Protein AF-A0A921BNW4-F1 (afdb_monomer)

Solvent-accessible surface area (backbone atoms only — not comparable to full-atom values): 5849 Å² total; per-residue (Å²): 137,82,79,86,72,84,78,76,84,71,91,63,95,74,80,75,81,43,68,38,70,47,74,44,71,61,59,89,89,53,46,77,80,59,86,60,76,42,74,68,82,76,48,86,92,41,77,75,62,54,61,25,39,43,72,45,96,87,61,62,35,36,41,26,43,46,70,37,85,32,41,14,75,85,30,87,52,97,82,37,72,31,84,92,52,42,60,83,118

Secondary structure (DSSP, 8-state):
-PPPP-------------EEEEEEEPPTT-GGG--S-B-PPPPTTSTT---EEEE-TTS-EEEEEEEEE-BSTT--STT-B-TTTSS--

Structure (mmCIF, N/CA/C/O backbone):
data_AF-A0A921BNW4-F1
#
_entry.id   AF-A0A921BNW4-F1
#
loop_
_atom_site.group_PDB
_atom_site.id
_atom_site.type_symbol
_atom_site.label_atom_id
_atom_site.label_alt_id
_atom_site.label_comp_id
_atom_site.label_asym_id
_atom_site.label_entity_id
_atom_site.label_seq_id
_atom_site.pdbx_PDB_ins_code
_atom_site.Cartn_x
_atom_site.Cartn_y
_atom_site.Cartn_z
_atom_site.occupancy
_atom_site.B_iso_or_equiv
_atom_site.auth_seq_id
_atom_site.auth_comp_id
_atom_site.auth_asym_id
_atom_site.auth_atom_id
_atom_site.pdbx_PDB_model_num
ATOM 1 N N . MET A 1 1 ? 38.530 19.404 -15.201 1.00 41.41 1 MET A N 1
ATOM 2 C CA . MET A 1 1 ? 37.622 18.400 -14.603 1.00 41.41 1 MET A CA 1
ATOM 3 C C . MET A 1 1 ? 36.737 17.863 -15.727 1.00 41.41 1 MET A C 1
ATOM 5 O O . MET A 1 1 ? 35.993 18.640 -16.307 1.00 41.41 1 MET A O 1
ATOM 9 N N . ARG A 1 2 ? 36.938 16.617 -16.179 1.00 32.25 2 ARG A N 1
ATOM 10 C CA . ARG A 1 2 ? 36.237 16.068 -17.360 1.00 32.25 2 ARG A CA 1
ATOM 11 C C . ARG A 1 2 ? 34.822 15.617 -16.961 1.00 32.25 2 ARG A C 1
ATOM 13 O O . ARG A 1 2 ? 34.704 14.965 -15.926 1.00 32.25 2 ARG A O 1
ATOM 20 N N . PRO A 1 3 ? 33.770 15.924 -17.741 1.00 42.59 3 PRO A N 1
ATOM 21 C CA . PRO A 1 3 ? 32.424 15.447 -17.444 1.0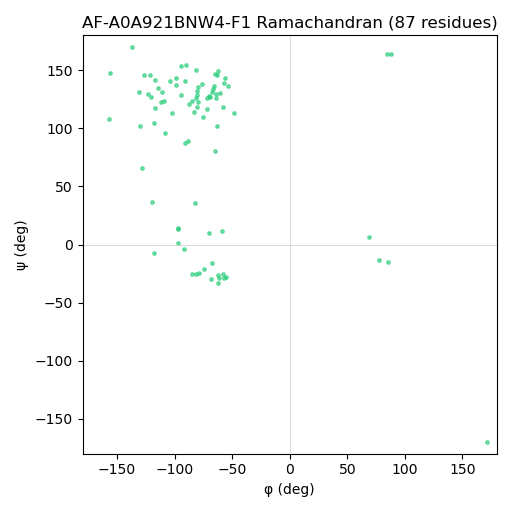0 42.59 3 PRO A CA 1
ATOM 22 C C . PRO A 1 3 ? 32.364 13.920 -17.576 1.00 42.59 3 PRO A C 1
ATOM 24 O O . PRO A 1 3 ? 32.925 13.338 -18.508 1.00 42.59 3 PRO A O 1
ATOM 27 N N . CYS A 1 4 ? 31.703 13.277 -16.613 1.00 39.16 4 CYS A N 1
ATOM 28 C CA . CYS A 1 4 ? 31.516 11.832 -16.561 1.00 39.16 4 CYS A CA 1
ATOM 29 C C . CYS A 1 4 ? 30.794 11.347 -17.832 1.00 39.16 4 CYS A C 1
ATOM 31 O O . CYS A 1 4 ? 29.681 11.772 -18.149 1.00 39.16 4 CYS A O 1
ATOM 33 N N . ARG A 1 5 ? 31.473 10.487 -18.594 1.00 39.28 5 ARG A N 1
ATOM 34 C CA . ARG A 1 5 ? 31.017 9.909 -19.863 1.00 39.28 5 ARG A CA 1
ATOM 35 C C . ARG A 1 5 ? 29.858 8.947 -19.577 1.00 39.28 5 ARG A C 1
ATOM 37 O O . ARG A 1 5 ? 30.023 8.043 -18.764 1.00 39.28 5 ARG A O 1
ATOM 44 N N . ARG A 1 6 ? 28.709 9.115 -20.252 1.00 48.69 6 ARG A N 1
ATOM 45 C CA . ARG A 1 6 ? 27.593 8.143 -20.229 1.00 48.69 6 ARG A CA 1
ATOM 46 C C . ARG A 1 6 ? 28.144 6.739 -20.487 1.00 48.69 6 ARG A C 1
ATOM 48 O O . ARG A 1 6 ? 28.625 6.463 -21.585 1.00 48.69 6 ARG A O 1
ATOM 55 N N . VAL A 1 7 ? 28.075 5.881 -19.473 1.00 48.19 7 VAL A N 1
ATOM 56 C CA . VAL A 1 7 ? 28.359 4.450 -19.599 1.00 48.19 7 VAL A CA 1
ATOM 57 C C . VAL A 1 7 ? 27.308 3.848 -20.533 1.00 48.19 7 VAL A C 1
ATOM 59 O O . VAL A 1 7 ? 26.119 4.146 -20.422 1.00 48.19 7 VAL A O 1
ATOM 62 N N . GLY A 1 8 ? 27.789 3.102 -21.528 1.00 39.41 8 GLY A N 1
ATOM 63 C CA . GLY A 1 8 ? 27.036 2.653 -22.693 1.00 39.41 8 GLY A CA 1
ATOM 64 C C . GLY A 1 8 ? 25.766 1.870 -22.367 1.00 39.41 8 GLY A C 1
ATOM 65 O O . GLY A 1 8 ? 25.729 1.056 -21.447 1.00 39.41 8 GL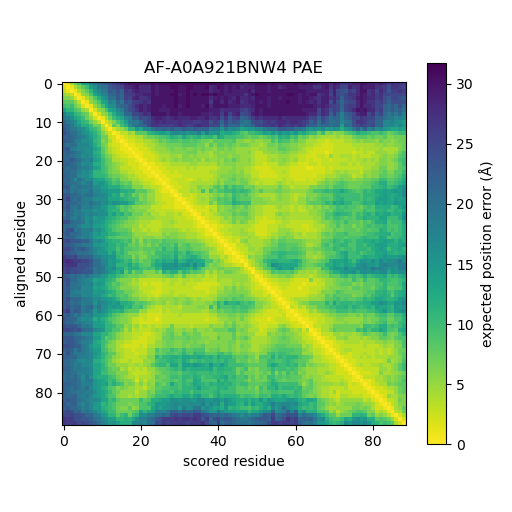Y A O 1
ATOM 66 N N . ARG A 1 9 ? 24.736 2.088 -23.190 1.00 45.47 9 ARG A N 1
ATOM 67 C CA . ARG A 1 9 ? 23.596 1.179 -23.312 1.00 45.47 9 ARG A CA 1
ATOM 68 C C . ARG A 1 9 ? 24.115 -0.156 -23.846 1.00 45.47 9 ARG A C 1
ATOM 70 O O . ARG A 1 9 ? 24.381 -0.273 -25.037 1.00 45.47 9 ARG A O 1
ATOM 77 N N . ARG A 1 10 ? 24.279 -1.153 -22.978 1.00 50.50 10 ARG A N 1
ATOM 78 C CA . ARG A 1 10 ? 24.086 -2.536 -23.422 1.00 50.50 10 ARG A CA 1
ATOM 79 C C . ARG A 1 10 ? 22.586 -2.686 -23.667 1.00 50.50 10 ARG A C 1
ATOM 81 O O . ARG A 1 10 ? 21.806 -2.310 -22.796 1.00 50.50 10 ARG A O 1
ATOM 88 N N . GLU A 1 11 ? 22.201 -3.167 -24.844 1.00 58.62 11 GLU A N 1
ATOM 89 C CA . GLU A 1 11 ? 20.838 -3.626 -25.138 1.00 58.62 11 GLU A CA 1
ATOM 90 C C . GLU A 1 11 ? 20.573 -4.853 -24.251 1.00 58.62 11 GLU A C 1
ATOM 92 O O . GLU A 1 11 ? 20.795 -5.996 -24.634 1.00 58.62 11 GLU A O 1
ATOM 97 N N . THR A 1 12 ? 20.241 -4.617 -22.987 1.00 53.78 12 THR A N 1
ATOM 98 C CA . THR A 1 12 ? 19.715 -5.649 -22.101 1.00 53.78 12 THR A CA 1
ATOM 99 C C . THR A 1 12 ? 18.292 -5.955 -22.550 1.00 53.78 12 THR A C 1
ATOM 101 O O . THR A 1 12 ? 17.467 -5.044 -22.556 1.00 53.78 12 THR A O 1
ATOM 104 N N . GLU A 1 13 ? 17.975 -7.225 -22.816 1.00 71.31 13 GLU A N 1
ATOM 105 C CA . GLU A 1 13 ? 16.609 -7.773 -22.999 1.00 71.31 13 GLU A CA 1
ATOM 106 C C . GLU A 1 13 ? 15.684 -7.567 -21.772 1.00 71.31 13 GLU A C 1
ATOM 108 O O . GLU A 1 13 ? 14.610 -8.151 -21.650 1.00 71.31 13 GLU A O 1
ATOM 113 N N . THR A 1 14 ? 16.088 -6.739 -20.811 1.00 69.69 14 THR A N 1
ATOM 114 C CA . THR A 1 14 ? 15.346 -6.443 -19.595 1.00 69.69 14 THR A CA 1
ATOM 115 C C . THR A 1 14 ? 14.307 -5.363 -19.872 1.00 69.69 14 THR A C 1
ATOM 117 O O . THR A 1 14 ? 14.641 -4.203 -20.121 1.00 69.69 14 THR A O 1
ATOM 120 N N . ARG A 1 15 ? 13.026 -5.731 -19.777 1.00 74.62 15 ARG A N 1
ATOM 121 C CA . ARG A 1 15 ? 11.905 -4.791 -19.874 1.00 74.62 15 ARG A CA 1
ATOM 122 C C . ARG A 1 15 ? 11.482 -4.330 -18.479 1.00 74.62 15 ARG A C 1
ATOM 124 O O . ARG A 1 15 ? 11.232 -5.142 -17.594 1.00 74.62 15 ARG A O 1
ATOM 131 N N . ILE A 1 16 ? 11.384 -3.016 -18.291 1.00 81.12 16 ILE A N 1
ATOM 132 C CA . ILE A 1 16 ? 10.823 -2.416 -17.075 1.00 81.12 16 ILE A CA 1
ATOM 133 C C . ILE A 1 16 ? 9.305 -2.350 -17.242 1.00 81.12 16 ILE A C 1
ATOM 135 O O . ILE A 1 16 ? 8.823 -1.738 -18.196 1.00 81.12 16 ILE A O 1
ATOM 139 N N . VAL A 1 17 ? 8.562 -2.952 -16.313 1.00 82.88 17 VAL A N 1
ATOM 140 C CA . VAL A 1 17 ? 7.096 -2.874 -16.264 1.00 82.88 17 VAL A CA 1
ATOM 141 C C . VAL A 1 17 ? 6.700 -1.868 -15.179 1.00 82.88 17 VAL A C 1
ATOM 143 O O . VAL A 1 17 ? 6.983 -2.113 -14.006 1.00 82.88 17 VAL A O 1
ATOM 146 N N . PRO A 1 18 ? 6.107 -0.717 -15.536 1.00 84.00 18 PRO A N 1
ATOM 147 C CA . PRO A 1 18 ? 5.758 0.300 -14.555 1.00 84.00 18 PRO A CA 1
ATOM 148 C C . PRO A 1 18 ? 4.448 -0.040 -13.825 1.00 84.00 18 PRO A C 1
ATOM 150 O O . PRO A 1 18 ? 3.426 -0.336 -14.444 1.00 84.00 18 PRO A O 1
ATOM 153 N N . PHE A 1 19 ? 4.473 0.069 -12.498 1.00 85.88 19 PHE A N 1
ATOM 154 C CA . PHE A 1 19 ? 3.307 -0.037 -11.620 1.00 85.88 19 PHE A CA 1
ATOM 155 C C . PHE A 1 19 ? 3.153 1.248 -10.802 1.00 85.88 19 PHE A C 1
ATOM 157 O O . PHE A 1 19 ? 4.143 1.862 -10.403 1.00 85.88 19 PHE A O 1
ATOM 164 N N . ARG A 1 20 ? 1.908 1.638 -10.527 1.00 86.00 20 ARG A N 1
ATOM 165 C CA . ARG A 1 20 ? 1.532 2.708 -9.602 1.00 86.00 20 ARG A CA 1
ATOM 166 C C . ARG A 1 20 ? 0.854 2.099 -8.381 1.00 86.00 20 ARG A C 1
ATOM 168 O O . ARG A 1 20 ? -0.079 1.320 -8.527 1.00 86.00 20 ARG A O 1
ATOM 175 N N . GLY A 1 21 ? 1.282 2.500 -7.189 1.00 87.38 21 GLY A N 1
ATOM 176 C CA . GLY A 1 21 ? 0.564 2.194 -5.954 1.00 87.38 21 GLY A CA 1
ATOM 177 C C . GLY A 1 21 ? -0.594 3.164 -5.737 1.00 87.38 21 GLY A C 1
ATOM 178 O O . GLY A 1 21 ? -0.384 4.377 -5.753 1.00 87.38 21 GLY A O 1
ATOM 179 N N . GLU A 1 22 ? -1.805 2.651 -5.535 1.00 87.56 22 GLU A N 1
ATOM 180 C CA . GLU A 1 22 ? -2.942 3.451 -5.062 1.00 87.56 22 GLU A CA 1
ATOM 181 C C . GLU A 1 22 ? -3.133 3.267 -3.551 1.00 87.56 22 GLU A C 1
ATOM 183 O O . GLU A 1 22 ? -3.034 2.151 -3.037 1.00 87.56 22 GLU A O 1
ATOM 188 N N . TYR A 1 23 ? -3.401 4.373 -2.855 1.00 89.31 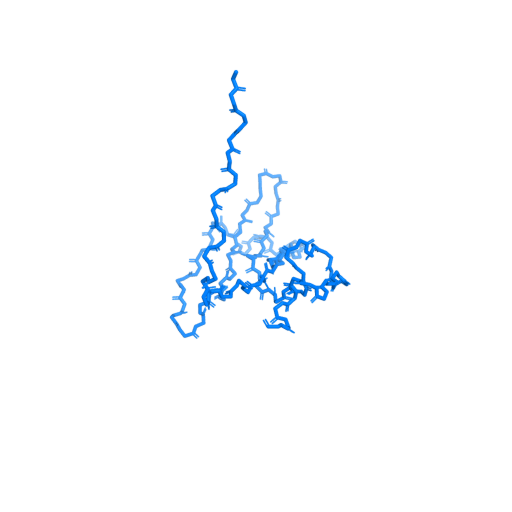23 TYR A N 1
ATOM 189 C CA . TYR A 1 23 ? -3.653 4.418 -1.416 1.00 89.31 23 TYR A CA 1
ATOM 190 C C . TYR A 1 23 ? -5.070 4.916 -1.160 1.00 89.31 23 TYR A C 1
ATOM 192 O O . TYR A 1 23 ? -5.546 5.837 -1.829 1.00 89.31 23 TYR A O 1
ATOM 200 N N . TYR A 1 24 ? -5.722 4.326 -0.167 1.00 88.31 24 TYR A N 1
ATOM 201 C CA . TYR A 1 24 ? -7.073 4.676 0.246 1.00 88.31 24 TYR A CA 1
ATOM 202 C C . TYR A 1 24 ? -7.098 4.965 1.739 1.00 88.31 24 TYR A C 1
ATOM 204 O O . TYR A 1 24 ? -6.394 4.321 2.513 1.00 88.31 24 TYR A O 1
ATOM 212 N N . LYS A 1 25 ? -7.938 5.909 2.155 1.00 90.69 25 LYS A N 1
ATOM 213 C CA . LYS A 1 25 ? -8.244 6.122 3.570 1.00 90.69 25 LYS A CA 1
ATOM 214 C C . LYS A 1 25 ? -9.449 5.280 3.955 1.00 90.69 25 LYS A C 1
ATOM 216 O O . LYS A 1 25 ? -10.390 5.151 3.171 1.00 90.69 25 LYS A O 1
A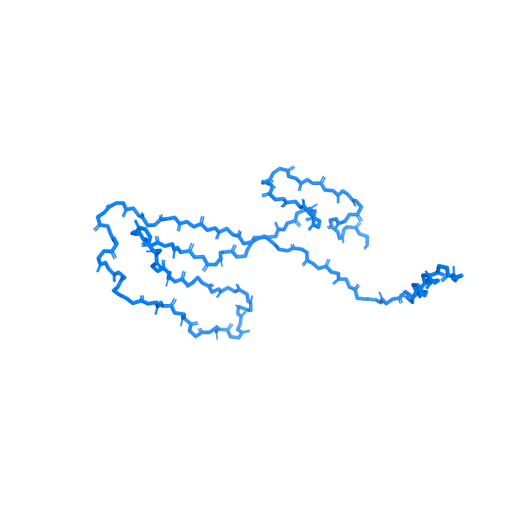TOM 221 N N . LEU A 1 26 ? -9.409 4.710 5.153 1.00 88.75 26 LEU A N 1
ATOM 222 C CA . LEU A 1 26 ? -10.582 4.082 5.747 1.00 88.75 26 LEU A CA 1
ATOM 223 C C . LEU A 1 26 ? -11.686 5.121 5.954 1.00 88.75 26 LEU A C 1
ATOM 225 O O . LEU A 1 26 ? -11.414 6.303 6.165 1.00 88.75 26 LEU A O 1
ATOM 229 N N . VAL A 1 27 ? -12.935 4.663 5.874 1.00 89.50 27 VAL A N 1
ATOM 230 C CA . VAL A 1 27 ? -14.093 5.520 6.132 1.00 89.50 27 VAL A CA 1
ATOM 231 C C . VAL A 1 27 ? -14.094 5.968 7.594 1.00 89.50 27 VAL A C 1
ATOM 233 O O . VAL A 1 27 ? -13.674 5.221 8.487 1.00 89.50 27 VAL A O 1
ATOM 236 N N . GLU A 1 28 ? -14.582 7.182 7.836 1.00 84.56 28 GLU A N 1
ATOM 237 C CA . GLU A 1 28 ? -14.686 7.744 9.182 1.00 84.56 28 GLU A CA 1
ATOM 238 C C . GLU A 1 28 ? -15.460 6.788 10.107 1.00 84.56 28 GLU A C 1
ATOM 240 O O . GLU A 1 28 ? -16.452 6.171 9.717 1.00 84.56 28 GLU A O 1
ATOM 245 N N . GLY A 1 29 ? -14.959 6.597 11.329 1.00 83.62 29 GLY A N 1
ATOM 246 C CA . GLY A 1 29 ? -15.528 5.657 12.303 1.00 83.62 29 GLY A CA 1
ATOM 247 C C . GLY A 1 29 ? -15.059 4.200 12.173 1.00 83.62 29 GLY A C 1
ATOM 248 O O . GLY A 1 29 ? -15.197 3.441 13.128 1.00 83.62 29 GLY A O 1
ATOM 249 N N . SER A 1 30 ? -14.432 3.802 11.058 1.00 84.25 30 SER A N 1
ATOM 250 C CA . SER A 1 30 ? -13.882 2.438 10.883 1.00 84.25 30 SER A CA 1
ATOM 251 C C . SER A 1 30 ? -12.416 2.300 11.305 1.00 84.25 30 SER A C 1
ATOM 253 O O . SER A 1 30 ? -11.858 1.206 11.314 1.00 84.25 30 SER A O 1
ATOM 255 N N . GLU A 1 31 ? -11.779 3.403 11.689 1.00 83.00 31 GLU A N 1
ATOM 256 C CA . GLU A 1 31 ? -10.367 3.466 12.082 1.00 83.00 31 GLU A CA 1
ATOM 257 C C . GLU A 1 31 ? -10.063 2.602 13.316 1.00 83.00 31 GLU A C 1
ATOM 259 O O . GLU A 1 31 ? -8.965 2.067 13.448 1.00 83.00 31 GLU A O 1
ATOM 264 N N . GLY A 1 32 ? -11.053 2.405 14.196 1.00 82.81 32 GLY A N 1
ATOM 265 C CA . GLY A 1 32 ? -10.934 1.559 15.387 1.00 82.81 32 GLY A CA 1
ATOM 266 C C . GLY A 1 32 ? -10.780 0.062 15.092 1.00 82.81 32 GLY A C 1
ATOM 267 O O . GLY A 1 32 ? -10.338 -0.680 15.971 1.00 82.81 32 GLY A O 1
ATOM 268 N N . LEU A 1 33 ? -11.093 -0.384 13.868 1.00 85.94 33 LEU A N 1
ATOM 269 C CA . LEU A 1 33 ? -10.887 -1.771 13.437 1.00 85.94 33 LEU A CA 1
ATOM 270 C C . LEU A 1 33 ? -9.396 -2.112 13.315 1.00 85.94 33 LEU A C 1
ATOM 272 O O . LEU A 1 33 ? -8.997 -3.253 13.539 1.00 85.94 33 LEU A O 1
ATOM 276 N N . VAL A 1 34 ? -8.559 -1.118 13.005 1.00 86.19 34 VAL A N 1
ATOM 277 C CA . VAL A 1 34 ? -7.114 -1.283 12.837 1.00 86.19 34 VAL A CA 1
ATOM 278 C C . VAL A 1 34 ? -6.394 -0.638 14.015 1.00 86.19 34 VAL A C 1
ATOM 280 O O . VAL A 1 34 ? -6.128 0.561 14.057 1.00 86.19 34 VAL A O 1
ATOM 283 N N . ARG A 1 35 ? -6.050 -1.455 15.011 1.00 84.81 35 ARG A N 1
ATOM 284 C CA . ARG A 1 35 ? -5.401 -0.967 16.242 1.00 84.81 35 ARG A CA 1
ATOM 285 C C . ARG A 1 35 ? -3.878 -0.841 16.106 1.00 84.81 35 ARG A C 1
ATOM 287 O O . ARG A 1 35 ? -3.269 -0.002 16.776 1.00 84.81 35 ARG A O 1
ATOM 294 N N . HIS A 1 36 ? -3.284 -1.619 15.201 1.00 85.56 36 HIS A N 1
ATOM 295 C CA . HIS A 1 36 ? -1.841 -1.733 14.963 1.00 85.56 36 HIS A CA 1
ATOM 296 C C . HIS A 1 3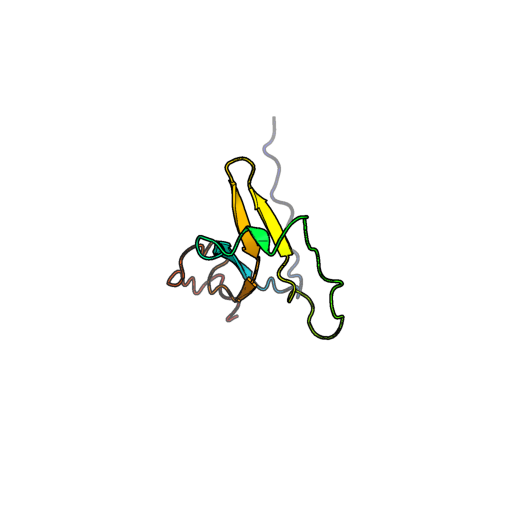6 ? -1.536 -1.754 13.459 1.00 85.56 36 HIS A C 1
ATOM 298 O O . HIS A 1 36 ? -2.455 -1.867 12.654 1.00 85.56 36 HIS A O 1
ATOM 304 N N . LEU A 1 37 ? -0.258 -1.648 13.080 1.00 87.31 37 LEU A N 1
ATOM 305 C CA . LEU A 1 37 ? 0.148 -1.802 11.683 1.00 87.31 37 LEU A CA 1
ATOM 306 C C . LEU A 1 37 ? -0.073 -3.254 11.243 1.00 87.31 37 LEU A C 1
ATOM 308 O O . LEU A 1 37 ? 0.350 -4.178 11.939 1.00 87.31 37 LEU A O 1
ATOM 312 N N . ILE A 1 38 ? -0.718 -3.445 10.093 1.00 88.06 38 ILE A N 1
ATOM 313 C CA . ILE A 1 38 ? -1.021 -4.772 9.546 1.00 88.06 38 ILE A CA 1
ATOM 314 C C . ILE A 1 38 ? -0.280 -4.922 8.224 1.00 88.06 38 ILE A C 1
ATOM 316 O O . ILE A 1 38 ? -0.570 -4.202 7.270 1.00 88.06 38 ILE A O 1
ATOM 320 N N . TYR A 1 39 ? 0.639 -5.883 8.169 1.00 85.44 39 TYR A N 1
ATOM 321 C CA . TYR A 1 39 ? 1.332 -6.295 6.952 1.00 85.44 39 TYR A CA 1
ATOM 322 C C . TYR A 1 39 ? 0.985 -7.759 6.685 1.00 85.44 39 TYR A C 1
ATOM 324 O O . TYR A 1 39 ? 1.467 -8.628 7.416 1.00 85.44 39 TYR A O 1
ATOM 332 N N . PRO A 1 40 ? 0.113 -8.054 5.707 1.00 82.44 40 PRO A N 1
ATOM 333 C CA . PRO A 1 40 ? -0.198 -9.436 5.382 1.00 82.44 40 PRO A CA 1
ATOM 334 C C . PRO A 1 40 ? 1.057 -10.151 4.874 1.00 82.44 40 PRO A C 1
ATOM 336 O O . PRO A 1 40 ? 1.902 -9.557 4.200 1.00 82.44 40 PRO A O 1
ATOM 339 N N . VAL A 1 41 ? 1.169 -11.438 5.198 1.00 84.25 41 VAL A N 1
ATOM 340 C CA . VAL A 1 41 ? 2.211 -12.296 4.627 1.00 84.25 41 VAL A CA 1
ATOM 341 C C . VAL A 1 41 ? 1.955 -12.397 3.118 1.00 84.25 41 VAL A C 1
ATOM 343 O O . VAL A 1 41 ? 0.829 -12.717 2.734 1.00 84.25 41 VAL A O 1
ATOM 346 N N . PRO A 1 42 ? 2.947 -12.098 2.262 1.00 78.19 42 PRO A N 1
ATOM 347 C CA . PRO A 1 42 ? 2.749 -12.101 0.819 1.00 78.19 42 PRO A CA 1
ATOM 348 C C . PRO A 1 42 ? 2.479 -13.518 0.307 1.00 78.19 42 PRO A C 1
ATOM 350 O O . PRO A 1 42 ? 3.200 -14.455 0.652 1.00 78.19 42 PRO A O 1
ATOM 353 N N . ASP A 1 43 ? 1.465 -13.658 -0.547 1.00 80.00 43 ASP A N 1
ATOM 354 C CA . ASP A 1 43 ? 1.194 -14.898 -1.272 1.00 80.00 43 ASP A CA 1
ATOM 355 C C . ASP A 1 43 ? 2.151 -15.009 -2.479 1.00 80.00 43 ASP A C 1
ATOM 357 O O . ASP A 1 43 ? 2.151 -14.120 -3.339 1.00 80.00 43 ASP A O 1
ATOM 361 N N . PRO A 1 44 ? 2.962 -16.080 -2.590 1.00 80.50 44 PRO A N 1
ATOM 362 C CA . PRO A 1 44 ? 3.852 -16.295 -3.732 1.00 80.50 44 PRO A CA 1
ATOM 363 C C . PRO A 1 44 ? 3.139 -16.357 -5.090 1.00 80.50 44 PRO A C 1
ATOM 365 O O . PRO A 1 44 ? 3.764 -16.076 -6.112 1.00 80.50 44 PRO A O 1
ATOM 368 N N . GLN A 1 45 ? 1.856 -16.731 -5.120 1.00 82.56 45 GLN A N 1
ATOM 369 C CA . GLN A 1 45 ? 1.046 -16.791 -6.339 1.00 82.56 45 GLN A CA 1
ATOM 370 C C . GLN A 1 45 ? 0.643 -15.398 -6.841 1.00 82.56 45 GLN A C 1
ATOM 372 O O . GLN A 1 45 ? 0.359 -15.232 -8.028 1.00 82.56 45 GLN A O 1
ATOM 377 N N . PHE A 1 46 ? 0.660 -14.394 -5.959 1.00 74.31 46 PHE A N 1
ATOM 378 C CA . PHE A 1 46 ? 0.281 -13.014 -6.254 1.00 74.31 46 PHE A CA 1
ATOM 379 C C . PHE A 1 46 ? 1.384 -12.042 -5.814 1.00 74.31 46 PHE A C 1
ATOM 381 O O . PHE A 1 46 ? 1.178 -11.215 -4.918 1.00 74.31 46 PHE A O 1
ATOM 388 N N . PRO A 1 47 ? 2.573 -12.102 -6.446 1.00 61.75 47 PRO A N 1
ATOM 389 C CA . PRO A 1 47 ? 3.631 -11.148 -6.162 1.00 61.75 47 PRO A CA 1
ATOM 390 C C . PRO A 1 47 ? 3.092 -9.735 -6.418 1.00 61.75 47 PRO A C 1
ATOM 392 O O . PRO A 1 47 ? 2.353 -9.506 -7.374 1.00 61.75 47 PRO A O 1
ATOM 395 N N . PHE A 1 48 ? 3.439 -8.797 -5.536 1.00 62.81 48 PHE A N 1
ATOM 396 C CA . PHE A 1 48 ? 2.979 -7.398 -5.519 1.00 62.81 48 PHE A CA 1
ATOM 397 C C . PHE A 1 48 ? 1.562 -7.157 -4.969 1.00 62.81 48 PHE A C 1
ATOM 399 O O . PHE A 1 48 ? 1.256 -6.014 -4.634 1.00 62.81 48 PHE A O 1
ATOM 406 N N . LEU A 1 49 ? 0.724 -8.187 -4.798 1.00 64.38 49 LEU A N 1
ATOM 407 C CA . LEU A 1 49 ? -0.637 -8.038 -4.275 1.00 64.38 49 LEU A CA 1
ATOM 408 C C . LEU A 1 49 ? -0.636 -8.129 -2.740 1.00 64.38 49 LEU A C 1
ATOM 410 O O . LEU A 1 49 ? -0.762 -9.196 -2.148 1.00 64.38 49 LEU A O 1
ATOM 414 N N . GLY A 1 50 ? -0.461 -6.987 -2.080 1.00 68.25 50 GLY A N 1
ATOM 415 C CA . GLY A 1 50 ? -0.470 -6.917 -0.623 1.00 68.25 50 GLY A CA 1
ATOM 416 C C . GLY A 1 50 ? -0.820 -5.519 -0.149 1.00 68.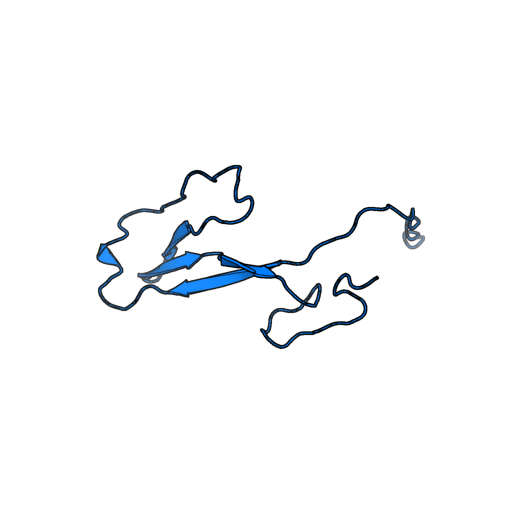25 50 GLY A C 1
ATOM 417 O O . GLY A 1 50 ? -0.015 -4.601 -0.264 1.00 68.25 50 GLY A O 1
ATOM 418 N N . VAL A 1 51 ? -2.025 -5.365 0.392 1.00 81.38 51 VAL A N 1
ATOM 419 C CA . VAL A 1 51 ? -2.459 -4.119 1.025 1.00 81.38 51 VAL A CA 1
ATOM 420 C C . VAL A 1 51 ? -2.037 -4.168 2.487 1.00 81.38 51 VAL A C 1
ATOM 422 O O . VAL A 1 51 ? -2.443 -5.066 3.222 1.00 81.38 51 VAL A O 1
ATOM 425 N N . HIS A 1 52 ? -1.231 -3.205 2.916 1.00 86.88 52 HIS A N 1
ATOM 426 C CA . HIS A 1 52 ? -0.949 -2.977 4.324 1.00 86.88 52 HIS A CA 1
ATOM 427 C C . HIS A 1 52 ? -1.886 -1.910 4.886 1.00 86.88 52 HIS A C 1
ATOM 429 O O . HIS A 1 52 ? -2.338 -1.014 4.169 1.00 86.88 52 HIS A O 1
ATOM 435 N N . PHE A 1 53 ? -2.131 -1.984 6.191 1.00 88.69 53 PHE A N 1
ATOM 436 C CA . PHE A 1 53 ? -2.843 -0.944 6.922 1.00 88.69 53 PHE A CA 1
ATOM 437 C C . PHE A 1 53 ? -1.876 -0.194 7.828 1.00 88.69 53 PHE A C 1
ATOM 439 O O . PHE A 1 53 ? -1.222 -0.793 8.687 1.00 88.69 53 PHE A O 1
ATOM 446 N N . THR A 1 54 ? -1.812 1.122 7.648 1.00 88.62 54 THR A N 1
ATOM 447 C CA . THR A 1 54 ? -0.899 2.003 8.378 1.00 88.62 54 THR A CA 1
ATOM 448 C C . THR A 1 54 ? -1.683 3.089 9.091 1.00 88.62 54 THR A C 1
ATOM 450 O O . THR A 1 54 ? -2.494 3.786 8.484 1.00 88.62 54 THR A O 1
ATOM 453 N N . ARG A 1 55 ? -1.412 3.266 10.387 1.00 88.38 55 ARG A N 1
ATOM 454 C CA . ARG A 1 55 ? -1.950 4.387 11.162 1.00 88.38 55 ARG A CA 1
ATOM 455 C C . ARG A 1 55 ? -1.113 5.633 10.903 1.00 88.38 55 ARG A C 1
ATOM 457 O O . ARG A 1 55 ? 0.109 5.597 11.035 1.00 88.38 55 ARG A O 1
ATOM 464 N N . LEU A 1 56 ? -1.775 6.725 10.550 1.00 86.81 56 LEU A N 1
ATOM 465 C CA . LEU A 1 56 ? -1.117 8.001 10.306 1.00 86.81 56 LEU A CA 1
ATOM 466 C C . LEU A 1 56 ? -0.836 8.732 11.623 1.00 86.81 56 LEU A C 1
ATOM 468 O O . LEU A 1 56 ? -1.598 8.634 12.586 1.00 86.81 56 LEU A O 1
ATOM 472 N N . ILE A 1 57 ? 0.233 9.533 11.642 1.00 84.50 57 ILE A N 1
ATOM 473 C CA . ILE A 1 57 ? 0.633 10.330 12.816 1.00 84.50 57 ILE A CA 1
ATOM 474 C C . ILE A 1 57 ? -0.418 11.374 13.226 1.00 84.50 57 ILE A C 1
ATOM 476 O O . ILE A 1 57 ? -0.489 11.750 14.391 1.00 84.50 57 ILE A O 1
ATOM 480 N N . HIS A 1 58 ? -1.243 11.827 12.279 1.00 83.75 58 HIS A N 1
ATOM 481 C CA . HIS A 1 58 ? -2.292 12.827 12.495 1.00 83.75 58 HIS A CA 1
ATOM 482 C C . HIS A 1 58 ? -3.683 12.207 12.712 1.00 83.75 58 HIS A C 1
ATOM 484 O O . HIS A 1 58 ? -4.679 12.921 12.669 1.00 83.75 58 HIS A O 1
ATOM 490 N N . GLY A 1 59 ? -3.760 10.893 12.947 1.00 81.88 59 GLY A N 1
ATOM 491 C CA . GLY A 1 59 ? -5.024 10.158 12.987 1.00 81.88 59 GLY A CA 1
ATOM 492 C C . GLY A 1 59 ? -5.451 9.647 11.610 1.00 81.88 59 GLY A C 1
ATOM 493 O O . GLY A 1 59 ? -4.919 10.058 10.579 1.00 81.88 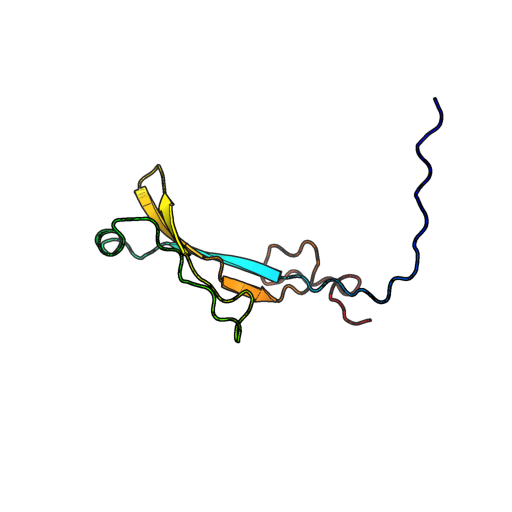59 GLY A O 1
ATOM 494 N N . GLY A 1 60 ? -6.391 8.704 11.604 1.00 84.56 60 GLY A N 1
ATOM 495 C CA . GLY A 1 60 ? -6.777 7.965 10.406 1.00 84.56 60 GLY A CA 1
ATOM 496 C C . GLY A 1 60 ? -5.894 6.757 10.102 1.00 84.56 60 GLY A C 1
ATOM 497 O O . GLY A 1 60 ? -4.798 6.577 10.646 1.00 84.56 60 GLY A O 1
ATOM 498 N N . THR A 1 61 ? -6.409 5.896 9.228 1.00 88.69 61 THR A N 1
ATOM 499 C CA . THR A 1 61 ? -5.716 4.691 8.765 1.00 88.69 61 THR A CA 1
ATOM 500 C C . THR A 1 61 ? -5.770 4.620 7.245 1.00 88.69 61 THR A C 1
ATOM 502 O O . THR A 1 61 ? -6.834 4.779 6.642 1.00 88.69 61 THR A O 1
ATOM 505 N N . GLU A 1 62 ? -4.617 4.371 6.634 1.00 90.56 62 GLU A N 1
ATOM 506 C CA . GLU A 1 62 ? -4.471 4.182 5.195 1.00 90.56 62 GLU A CA 1
ATOM 507 C C . GLU A 1 62 ? -4.295 2.708 4.850 1.00 90.56 62 GLU A C 1
ATOM 509 O O . GLU A 1 62 ? -3.598 1.973 5.548 1.00 90.56 62 GLU A O 1
ATOM 514 N N . ALA A 1 63 ? -4.921 2.305 3.750 1.00 90.00 63 ALA A N 1
ATOM 515 C CA . ALA A 1 63 ? -4.806 1.002 3.127 1.00 90.00 63 ALA A CA 1
ATOM 516 C C . ALA A 1 63 ? -4.085 1.157 1.780 1.00 90.00 63 ALA A C 1
ATOM 518 O O . ALA A 1 63 ? -4.530 1.913 0.912 1.00 90.00 63 ALA A O 1
ATOM 519 N N . GLY A 1 64 ? -2.974 0.451 1.591 1.00 88.00 64 GLY A N 1
ATOM 520 C CA . GLY A 1 64 ? -2.267 0.412 0.310 1.00 88.00 64 GLY A CA 1
ATOM 521 C C . GLY A 1 64 ? -0.913 -0.292 0.403 1.00 88.00 64 GLY A C 1
ATOM 522 O O . GLY A 1 64 ? -0.630 -0.897 1.428 1.00 88.00 64 GLY A O 1
ATOM 523 N N . PRO A 1 65 ? -0.079 -0.222 -0.645 1.00 87.12 65 PRO A N 1
ATOM 524 C CA . PRO A 1 65 ? -0.460 0.169 -1.995 1.00 87.12 65 PRO A CA 1
ATOM 525 C C . PRO A 1 65 ? -1.208 -0.965 -2.712 1.00 87.12 65 PRO A C 1
ATOM 527 O O . PRO A 1 65 ? -0.791 -2.118 -2.676 1.00 87.12 65 PRO A O 1
ATOM 530 N N . ASN A 1 66 ? -2.275 -0.630 -3.437 1.00 83.44 66 ASN A N 1
ATOM 531 C CA . ASN A 1 66 ? -2.793 -1.516 -4.480 1.00 83.44 66 ASN A CA 1
ATOM 532 C C . ASN A 1 66 ? -1.944 -1.330 -5.752 1.00 83.44 66 ASN A C 1
ATOM 534 O O . ASN A 1 66 ? -1.912 -0.206 -6.268 1.00 83.44 66 ASN A O 1
ATOM 538 N N . PRO A 1 67 ? -1.242 -2.358 -6.261 1.00 81.75 67 PRO A N 1
ATOM 539 C CA . PRO A 1 6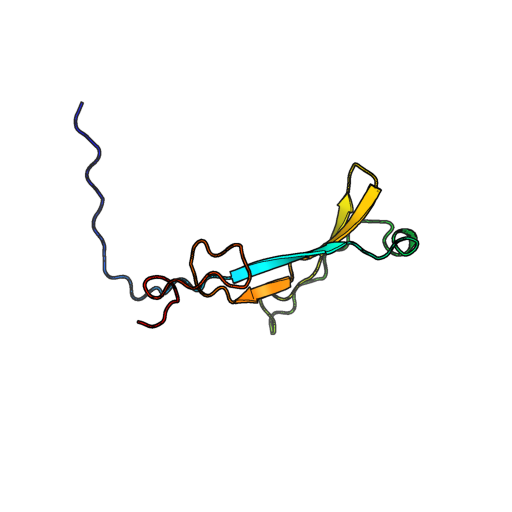7 ? -0.465 -2.239 -7.489 1.00 81.75 67 PRO A CA 1
ATOM 540 C C . PRO A 1 67 ? -1.394 -2.147 -8.706 1.00 81.75 67 PRO A C 1
ATOM 542 O O . PRO A 1 67 ? -2.111 -3.082 -9.053 1.00 81.75 67 PRO A O 1
ATOM 545 N N . VAL A 1 68 ? -1.350 -1.023 -9.406 1.00 83.19 68 VAL A N 1
ATOM 546 C CA . VAL A 1 68 ? -2.076 -0.810 -10.659 1.00 83.19 68 VAL A CA 1
ATOM 547 C C . VAL A 1 68 ? -1.062 -0.643 -11.779 1.00 83.19 68 VAL A C 1
ATOM 549 O O . VAL A 1 68 ? -0.080 0.079 -11.627 1.00 83.19 68 VAL A O 1
ATOM 552 N N . LEU A 1 69 ? -1.275 -1.301 -12.917 1.00 83.12 69 LEU A N 1
ATOM 553 C CA . LEU A 1 69 ? -0.403 -1.130 -14.078 1.00 83.12 69 LEU A CA 1
ATOM 554 C C . LEU A 1 69 ? -0.419 0.339 -14.535 1.00 83.12 69 LEU A C 1
ATOM 556 O O . LEU A 1 69 ? -1.487 0.929 -14.708 1.00 83.12 69 LEU A O 1
ATOM 560 N N . ALA A 1 70 ? 0.758 0.932 -14.729 1.00 84.56 70 ALA A N 1
ATOM 561 C CA . ALA A 1 70 ? 0.884 2.294 -15.236 1.00 84.56 70 ALA A CA 1
ATOM 562 C C . ALA A 1 70 ? 1.192 2.279 -16.743 1.00 84.56 70 ALA A C 1
ATOM 564 O O . ALA A 1 70 ? 1.946 1.444 -17.228 1.00 84.56 70 ALA A O 1
ATOM 565 N N . PHE A 1 71 ? 0.645 3.233 -17.500 1.00 82.69 71 PHE A N 1
ATOM 566 C CA . PHE A 1 71 ? 0.883 3.351 -18.951 1.00 82.69 71 PHE A CA 1
ATOM 567 C C . PHE A 1 71 ? 1.982 4.369 -19.300 1.00 82.69 71 PHE A C 1
ATOM 569 O O . PHE A 1 71 ? 2.140 4.802 -20.444 1.00 82.69 71 PHE A O 1
ATOM 576 N N . ALA A 1 72 ? 2.762 4.770 -18.300 1.00 82.75 72 ALA A N 1
ATOM 577 C CA . ALA A 1 72 ? 3.917 5.640 -18.427 1.00 82.75 72 ALA A CA 1
ATOM 578 C C . ALA A 1 72 ? 4.855 5.401 -17.241 1.00 82.75 72 ALA A C 1
ATOM 580 O O . ALA A 1 72 ? 4.399 5.143 -16.128 1.00 82.75 72 ALA A O 1
ATOM 581 N N . ARG A 1 73 ? 6.168 5.543 -17.457 1.00 81.69 73 ARG A N 1
ATOM 582 C CA . ARG A 1 73 ? 7.164 5.385 -16.379 1.00 81.69 73 ARG A CA 1
ATOM 583 C C . ARG A 1 73 ? 6.993 6.409 -15.248 1.00 81.69 73 ARG A C 1
ATOM 585 O O . ARG A 1 73 ? 7.261 6.098 -14.098 1.00 81.69 73 ARG A O 1
ATOM 592 N N . GLU A 1 74 ? 6.555 7.616 -15.591 1.00 83.31 74 GLU A N 1
ATOM 593 C CA . GLU A 1 74 ? 6.322 8.739 -14.668 1.00 83.31 74 GLU A CA 1
ATOM 594 C C . GLU A 1 74 ? 4.838 9.162 -14.716 1.00 83.31 74 GLU A C 1
ATOM 596 O O . GLU A 1 74 ? 4.510 10.344 -14.692 1.00 83.31 74 GLU A O 1
ATOM 601 N N . GLY A 1 75 ? 3.931 8.186 -14.866 1.00 80.69 75 GLY A N 1
ATOM 602 C CA . GLY A 1 75 ? 2.484 8.411 -14.951 1.00 80.69 75 GLY A CA 1
ATOM 603 C C . GLY A 1 75 ? 1.795 8.349 -13.593 1.00 80.69 75 GLY A C 1
ATOM 604 O O . GLY A 1 75 ? 1.306 7.294 -13.183 1.00 80.69 75 GLY A O 1
ATOM 605 N N . TYR A 1 76 ? 1.741 9.477 -12.889 1.00 81.31 76 TYR A N 1
ATOM 606 C CA . TYR A 1 76 ? 1.124 9.550 -11.562 1.00 81.31 76 TYR A CA 1
ATOM 607 C C . TYR A 1 76 ? -0.401 9.691 -11.625 1.00 81.31 76 TYR A C 1
ATOM 609 O O . TYR A 1 76 ? -1.097 9.261 -10.705 1.00 81.31 76 TYR A O 1
ATOM 617 N N . ARG A 1 77 ? -0.953 10.230 -12.719 1.00 83.19 77 ARG A N 1
ATOM 618 C CA . ARG A 1 77 ? -2.403 10.337 -12.935 1.00 83.19 77 ARG A CA 1
ATOM 619 C C . ARG A 1 77 ? -2.935 9.101 -13.652 1.00 83.19 77 ARG A C 1
ATOM 621 O O . ARG A 1 77 ? -2.241 8.442 -14.421 1.00 83.19 77 ARG A O 1
ATOM 628 N N . LYS A 1 78 ? -4.223 8.806 -13.450 1.00 79.56 78 LYS A N 1
ATOM 629 C CA . LYS A 1 78 ? -4.927 7.691 -14.119 1.00 79.56 78 LYS A CA 1
ATOM 630 C C . LYS A 1 78 ? -4.885 7.774 -15.647 1.00 79.56 78 LYS A C 1
ATOM 632 O O . LYS A 1 78 ? -4.907 6.743 -16.303 1.00 79.56 78 LYS A O 1
ATOM 637 N N . THR A 1 79 ? -4.807 8.985 -16.188 1.00 84.25 79 THR A N 1
ATOM 638 C CA . THR A 1 79 ? -4.842 9.273 -17.626 1.00 84.25 79 THR A CA 1
ATOM 639 C C . THR A 1 79 ? -3.460 9.450 -18.252 1.00 84.25 79 THR A C 1
ATOM 641 O O . THR A 1 79 ? -3.378 9.762 -19.438 1.00 84.25 79 THR A O 1
ATOM 644 N N . ASP A 1 80 ? -2.377 9.308 -17.484 1.00 84.31 80 ASP A N 1
ATOM 645 C CA . ASP A 1 80 ? -1.030 9.519 -18.010 1.00 84.31 80 ASP A CA 1
ATOM 646 C C . ASP A 1 80 ? -0.613 8.325 -18.877 1.00 84.31 80 ASP A C 1
ATOM 648 O O . ASP A 1 80 ? -0.350 7.226 -18.385 1.00 84.31 80 ASP A O 1
ATOM 652 N N . VAL A 1 81 ? -0.540 8.561 -20.188 1.00 83.62 81 VAL A N 1
ATOM 653 C CA . VAL A 1 81 ? -0.126 7.573 -21.188 1.00 83.62 81 VAL A CA 1
ATOM 654 C C . VAL A 1 81 ? 1.100 8.100 -21.921 1.00 83.62 81 VAL A C 1
ATOM 656 O O . VAL A 1 81 ? 1.092 9.203 -22.465 1.00 83.62 81 VAL A O 1
ATOM 659 N N . ASN A 1 82 ? 2.169 7.306 -21.966 1.00 79.88 82 ASN A N 1
ATOM 660 C CA . ASN A 1 82 ? 3.389 7.659 -22.681 1.00 79.88 82 ASN A CA 1
ATOM 661 C C . ASN A 1 82 ? 3.826 6.506 -23.584 1.00 79.88 82 ASN A C 1
ATOM 663 O O . ASN A 1 82 ? 4.480 5.562 -23.148 1.00 79.88 82 ASN A O 1
ATOM 667 N N . VAL A 1 83 ? 3.541 6.642 -24.879 1.00 76.25 83 VAL A N 1
ATOM 668 C CA . VAL A 1 83 ? 3.780 5.622 -25.915 1.00 76.25 83 VAL A CA 1
ATOM 669 C C . VAL A 1 83 ? 5.240 5.147 -25.982 1.00 76.25 83 VAL A C 1
ATOM 671 O O . VAL A 1 83 ? 5.499 4.003 -26.338 1.00 76.25 83 VAL A O 1
ATOM 674 N N . ARG A 1 84 ? 6.216 5.986 -25.605 1.00 75.62 84 ARG A N 1
ATOM 675 C CA . ARG A 1 84 ? 7.644 5.613 -25.617 1.00 75.62 84 ARG A CA 1
ATOM 676 C C . ARG A 1 84 ? 8.059 4.762 -24.418 1.00 75.62 84 ARG A C 1
ATOM 678 O O . ARG A 1 84 ? 9.060 4.063 -24.500 1.00 75.62 84 ARG A O 1
ATOM 685 N N . THR A 1 85 ? 7.336 4.863 -23.304 1.00 70.62 85 THR A N 1
ATOM 686 C CA . THR A 1 85 ? 7.698 4.222 -22.025 1.00 70.62 85 THR A CA 1
ATOM 687 C C . THR A 1 85 ? 6.672 3.201 -21.536 1.00 70.62 85 THR A C 1
ATOM 689 O O . THR A 1 85 ? 6.960 2.464 -20.603 1.00 70.62 85 THR A O 1
ATOM 692 N N . CYS A 1 86 ? 5.517 3.102 -22.195 1.00 63.56 86 CYS A N 1
ATOM 693 C CA . CYS A 1 86 ? 4.422 2.177 -21.892 1.00 63.56 86 CYS A CA 1
ATOM 694 C C . CYS A 1 86 ? 4.736 0.692 -22.201 1.00 63.56 86 CYS A C 1
ATOM 696 O O . CYS A 1 86 ? 3.843 -0.146 -22.205 1.00 63.56 86 CYS A O 1
ATOM 698 N N . GLY A 1 87 ? 5.984 0.329 -22.507 1.00 61.75 87 GLY A N 1
ATOM 699 C CA . GLY A 1 87 ? 6.372 -1.069 -22.747 1.00 61.75 87 GLY A CA 1
ATOM 700 C C . GLY A 1 87 ? 5.807 -1.715 -24.024 1.00 61.75 87 GLY A C 1
ATOM 701 O O . GLY A 1 87 ? 6.034 -2.901 -24.232 1.00 61.75 87 GLY A O 1
ATOM 702 N N . MET A 1 88 ? 5.125 -0.962 -24.899 1.00 52.69 88 MET A N 1
ATOM 703 C CA . MET A 1 88 ? 4.577 -1.443 -26.183 1.00 52.69 88 MET A CA 1
ATOM 704 C C . MET A 1 88 ? 5.611 -1.473 -27.335 1.00 52.69 88 MET A C 1
ATOM 706 O O . MET A 1 88 ? 5.282 -1.171 -28.483 1.00 52.69 88 MET A O 1
ATOM 710 N N . ARG A 1 89 ? 6.872 -1.803 -27.039 1.00 49.06 89 ARG A N 1
ATOM 711 C CA . ARG A 1 89 ? 7.908 -2.178 -28.018 1.00 49.06 89 ARG A CA 1
ATOM 712 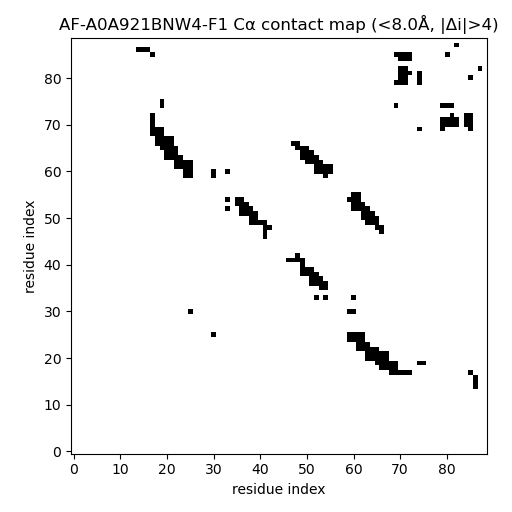C C . ARG A 1 89 ? 8.760 -3.275 -27.439 1.00 49.06 89 ARG A C 1
ATOM 714 O O . ARG A 1 89 ? 9.250 -3.078 -26.302 1.00 49.06 89 ARG A O 1
#

Foldseek 3Di:
DDPDDPDDDDVDPDADFDWDFDKDWDDPPCQVVDPDKDWDDDDPVDPPATWIWDADPVGTIMTMGGIDGDQANPGHDPPDHDPVRSRPD

Sequence (89 aa):
MRPCRRVGRRETETRIVPFRGEYYKLVEGSEGLVRHLIYPVPDPQFPFLGVHFTRLIHGGTEAGPNPVLAFAREGYRKTDVNVRTCGMR

Radius of gyration: 18.99 Å; Cα contacts (8 Å, |Δi|>4): 122; chains: 1; bounding box: 53×35×44 Å

Nearest PDB structures (foldseek):
  8w75-assembly1_A  TM=8.251E-01  e=2.598E-05  Drosophila melanogaster
  8w78-assembly1_D  TM=8.305E-01  e=3.711E-05  Drosophila melanogaster
  8w75-assembly1_D  TM=8.197E-01  e=4.179E-05  Drosophila melanogaster
  8w7f-assembly1_B  TM=8.274E-01  e=6.333E-05  Drosophila melanogaster
  8w78-assembly1_C  TM=8.090E-01  e=4.706E-05  Drosophila melanogaster

Mean predicted aligned error: 10.77 Å

pLDDT: mean 76.29, std 14.89, range [32.25, 90.69]